Protein AF-A0AAW4U1M0-F1 (afdb_monomer_lite)

Foldseek 3Di:
DDDDLLCLVVLLVVLCVVCVDPQSVRVDPVNSVVVSVVSLVVNCVVVVHDSQCSVVPPPRDDDDDDDD

Secondary structure (DSSP, 8-state):
-PPPTT-HHHHHHHHHHHH-SSS-TTTTHHHHHHHHHHHHHHHHHHTT--HHHHHH-TT--PPPPPP-

Structure (mmCIF, N/CA/C/O backbone):
data_AF-A0AAW4U1M0-F1
#
_entry.id   AF-A0AAW4U1M0-F1
#
loop_
_atom_site.group_PDB
_atom_site.id
_atom_site.type_symbol
_atom_site.label_atom_id
_atom_site.label_alt_id
_atom_site.label_comp_id
_atom_site.label_asym_id
_atom_site.label_entity_id
_atom_site.label_seq_id
_atom_site.pdbx_PDB_ins_code
_atom_site.Cartn_x
_atom_site.Cartn_y
_atom_site.Cartn_z
_atom_site.occupancy
_atom_site.B_iso_or_equiv
_atom_site.auth_seq_id
_atom_site.auth_comp_id
_atom_site.auth_asym_id
_atom_site.auth_atom_id
_atom_site.pdbx_PDB_model_num
ATOM 1 N N . LYS A 1 1 ? -20.354 1.182 -4.737 1.00 57.34 1 LYS A N 1
ATOM 2 C CA . LYS A 1 1 ? -19.554 1.114 -5.981 1.00 57.34 1 LYS A CA 1
ATOM 3 C C . LYS A 1 1 ? -18.275 0.370 -5.651 1.00 57.34 1 LYS A C 1
ATOM 5 O O . LYS A 1 1 ? -17.710 0.648 -4.597 1.00 57.34 1 LYS A O 1
ATOM 10 N N . GLU A 1 2 ? -17.899 -0.600 -6.474 1.00 77.44 2 GLU A N 1
ATOM 11 C CA . GLU A 1 2 ? -16.601 -1.270 -6.364 1.00 77.44 2 GLU A CA 1
ATOM 12 C C . GLU A 1 2 ? -15.489 -0.234 -6.576 1.00 77.44 2 GLU A C 1
ATOM 14 O O . GLU A 1 2 ? -15.662 0.680 -7.383 1.00 77.44 2 GLU A O 1
ATOM 19 N N . LYS A 1 3 ? -14.411 -0.320 -5.788 1.00 84.75 3 LYS A N 1
ATOM 20 C CA . LYS A 1 3 ? -13.240 0.558 -5.931 1.00 84.75 3 LYS A CA 1
ATOM 21 C C . LYS A 1 3 ? -12.221 -0.112 -6.837 1.00 84.75 3 LYS A C 1
ATOM 23 O O . LYS A 1 3 ? -12.025 -1.324 -6.724 1.00 84.75 3 LYS A O 1
ATOM 28 N N . SER A 1 4 ? -11.563 0.664 -7.690 1.00 93.31 4 SER A N 1
ATOM 29 C CA . SER A 1 4 ? -10.475 0.136 -8.509 1.00 93.31 4 SER A CA 1
ATOM 30 C C . SER A 1 4 ? -9.253 -0.147 -7.640 1.00 93.31 4 SER A C 1
ATOM 32 O O . SER A 1 4 ? -8.918 0.641 -6.757 1.00 93.31 4 SER A O 1
ATOM 34 N N . VAL A 1 5 ? -8.528 -1.231 -7.928 1.00 94.81 5 VAL A N 1
ATOM 35 C CA . VAL A 1 5 ? -7.252 -1.539 -7.256 1.00 94.81 5 VAL A CA 1
ATOM 36 C C . VAL A 1 5 ? -6.203 -0.438 -7.476 1.00 94.81 5 VAL A C 1
ATOM 38 O O . VAL A 1 5 ? -5.284 -0.287 -6.681 1.00 94.81 5 VAL A O 1
ATOM 41 N N . LEU A 1 6 ? -6.365 0.372 -8.528 1.00 95.94 6 LEU A N 1
ATOM 42 C CA . LEU A 1 6 ? -5.488 1.500 -8.844 1.00 95.94 6 LEU A CA 1
ATOM 43 C C . LEU A 1 6 ? -5.716 2.720 -7.929 1.00 95.94 6 LEU A C 1
ATOM 45 O O . LEU A 1 6 ? -4.882 3.622 -7.895 1.00 95.94 6 LEU A O 1
ATOM 49 N N . GLU A 1 7 ? -6.819 2.759 -7.178 1.00 96.75 7 GLU A N 1
ATOM 50 C CA . GLU A 1 7 ? -7.226 3.888 -6.333 1.00 96.75 7 GLU A CA 1
ATOM 51 C C . GLU A 1 7 ? -6.781 3.690 -4.874 1.00 96.75 7 GLU A C 1
ATOM 53 O O . GLU A 1 7 ? -7.589 3.732 -3.942 1.00 96.75 7 GLU A O 1
ATOM 58 N N . GLN A 1 8 ? -5.473 3.498 -4.658 1.00 96.88 8 GLN A N 1
ATOM 59 C CA . GLN A 1 8 ? -4.884 3.206 -3.340 1.00 96.88 8 GLN A CA 1
ATOM 60 C C . GLN A 1 8 ? -5.393 4.154 -2.238 1.00 96.88 8 GLN A C 1
ATOM 62 O O . GLN A 1 8 ? -5.897 3.716 -1.204 1.00 96.88 8 GLN A O 1
ATOM 67 N N . ARG A 1 9 ? -5.35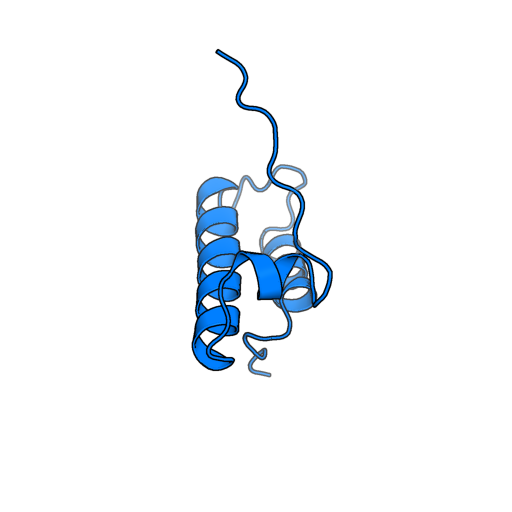1 5.471 -2.493 1.00 97.06 9 ARG A N 1
ATOM 68 C CA . ARG A 1 9 ? -5.791 6.498 -1.534 1.00 97.06 9 ARG A CA 1
ATOM 69 C C . ARG A 1 9 ? -7.268 6.360 -1.163 1.00 97.06 9 ARG A C 1
ATOM 71 O O . ARG A 1 9 ? -7.629 6.604 -0.015 1.00 97.06 9 ARG A O 1
ATOM 78 N N . GLU A 1 10 ? -8.132 6.002 -2.109 1.00 96.69 10 GLU A N 1
ATOM 79 C CA . GLU A 1 10 ? -9.563 5.854 -1.832 1.00 96.69 10 GLU A CA 1
ATOM 80 C C . GLU A 1 10 ? -9.866 4.588 -1.032 1.00 96.69 10 GLU A C 1
ATOM 82 O O . GLU A 1 10 ? -10.744 4.601 -0.162 1.00 96.69 10 GLU A O 1
ATOM 87 N N . ILE A 1 11 ? -9.137 3.504 -1.305 1.00 95.88 11 ILE A N 1
ATOM 88 C CA . ILE A 1 11 ? -9.228 2.255 -0.548 1.00 95.88 11 ILE A CA 1
ATOM 89 C C . ILE A 1 11 ? -8.773 2.489 0.896 1.00 95.88 11 ILE A C 1
ATOM 91 O O . ILE A 1 11 ? -9.531 2.191 1.823 1.00 95.88 11 ILE A O 1
ATOM 95 N N . ASP A 1 12 ? -7.612 3.114 1.092 1.00 96.56 12 ASP A N 1
ATOM 96 C CA . ASP A 1 12 ? -7.071 3.408 2.421 1.00 96.56 12 ASP A CA 1
ATOM 97 C C . ASP A 1 12 ? -7.984 4.348 3.219 1.00 96.56 12 ASP A C 1
ATOM 99 O O . ASP A 1 12 ? -8.314 4.072 4.375 1.00 96.56 12 ASP A O 1
ATOM 103 N N . LEU A 1 13 ? -8.480 5.425 2.597 1.00 96.00 13 LEU A N 1
ATOM 104 C CA . LEU A 1 13 ? -9.424 6.338 3.247 1.00 96.00 13 LEU A CA 1
ATOM 105 C C . LEU A 1 13 ? -10.744 5.653 3.598 1.00 96.00 13 LEU A C 1
ATOM 107 O O . LEU A 1 13 ? -11.347 5.985 4.618 1.00 96.00 13 LEU A O 1
ATOM 111 N N . ALA A 1 14 ? -11.209 4.71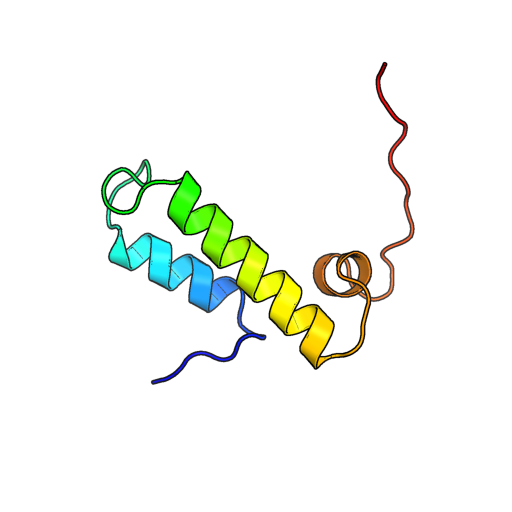0 2.783 1.00 94.94 14 ALA A N 1
ATOM 112 C CA . ALA A 1 14 ? -12.405 3.955 3.111 1.00 94.94 14 ALA A CA 1
ATOM 113 C C . ALA A 1 14 ? -12.193 3.025 4.304 1.00 94.94 14 ALA A C 1
ATOM 115 O O . ALA A 1 14 ? -13.080 2.959 5.151 1.00 94.94 14 ALA A O 1
ATOM 116 N N . MET A 1 15 ? -11.034 2.367 4.409 1.00 95.00 15 MET A N 1
ATOM 117 C CA . MET A 1 15 ? -10.704 1.567 5.591 1.00 95.00 15 MET A CA 1
ATOM 118 C C . MET A 1 15 ? -10.632 2.443 6.845 1.00 95.00 15 MET A C 1
ATOM 120 O O . MET A 1 15 ? -11.221 2.092 7.861 1.00 95.00 15 MET A O 1
ATOM 124 N N . ILE A 1 16 ? -9.985 3.612 6.767 1.00 95.81 16 ILE A N 1
ATOM 125 C CA . ILE A 1 16 ? -9.878 4.552 7.897 1.00 95.81 16 ILE A CA 1
ATOM 126 C C . ILE A 1 16 ? -11.260 5.047 8.338 1.00 95.81 16 ILE A C 1
ATOM 128 O O . ILE A 1 16 ? -11.576 5.034 9.525 1.00 95.81 16 ILE A O 1
ATOM 132 N N . ARG A 1 17 ? -12.109 5.452 7.387 1.00 95.06 17 ARG A N 1
ATOM 133 C CA . ARG A 1 17 ? -13.480 5.902 7.679 1.00 95.06 17 ARG A CA 1
ATOM 134 C C . ARG A 1 17 ? -14.352 4.785 8.244 1.00 95.06 17 ARG A C 1
ATOM 136 O O . ARG A 1 17 ? -15.226 5.063 9.054 1.00 95.06 17 ARG A O 1
ATOM 143 N N . PHE A 1 18 ? -14.148 3.550 7.793 1.00 94.12 18 PHE A N 1
ATOM 144 C CA . PHE A 1 18 ? -14.900 2.397 8.277 1.00 94.12 18 PHE A CA 1
ATOM 145 C C . PHE A 1 18 ? -14.496 2.001 9.699 1.00 94.12 18 PHE A C 1
ATOM 147 O O . PHE A 1 18 ? -15.356 1.664 10.514 1.00 94.12 18 PHE A O 1
ATOM 154 N N . ASP A 1 19 ? -13.198 2.053 9.996 1.00 94.62 19 ASP A N 1
ATOM 155 C CA . ASP A 1 19 ? -12.683 1.822 11.339 1.00 94.62 19 ASP A CA 1
ATOM 156 C C . ASP A 1 19 ? -13.223 2.873 12.329 1.00 94.62 19 ASP A C 1
ATOM 158 O O . ASP A 1 19 ? -13.726 2.508 13.391 1.00 94.62 19 ASP A O 1
ATOM 162 N N . ASN A 1 20 ? -13.226 4.152 11.927 1.00 94.25 20 ASN A N 1
ATOM 163 C CA . ASN A 1 20 ? -13.759 5.286 12.694 1.00 94.25 20 ASN A CA 1
ATOM 164 C C . ASN A 1 20 ? -13.144 5.447 14.099 1.00 94.25 20 ASN A C 1
ATOM 166 O O . ASN A 1 20 ? -13.789 5.960 15.013 1.00 94.25 20 ASN A O 1
ATOM 170 N N . THR A 1 21 ? -11.894 5.023 14.276 1.00 95.06 21 THR A N 1
ATOM 171 C CA . THR A 1 21 ? -11.107 5.283 15.483 1.00 95.06 21 THR A CA 1
ATOM 172 C C . THR A 1 21 ? -9.813 6.000 15.109 1.00 95.06 21 THR A C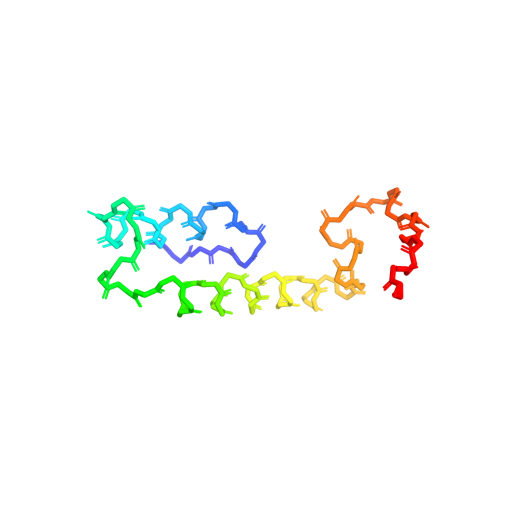 1
ATOM 174 O O . THR A 1 21 ? -9.307 5.865 13.992 1.00 95.06 21 THR A O 1
ATOM 177 N N . GLU A 1 22 ? -9.250 6.778 16.032 1.00 90.44 22 GLU A N 1
ATOM 178 C CA . GLU A 1 22 ? -7.984 7.481 15.779 1.00 90.44 22 GLU A CA 1
ATOM 179 C C . GLU A 1 22 ? -6.825 6.490 15.583 1.00 90.44 22 GLU A C 1
ATOM 181 O O . GLU A 1 22 ? -5.992 6.643 14.682 1.00 90.44 22 GLU A O 1
ATOM 186 N N . ASN A 1 23 ? -6.830 5.414 16.374 1.00 91.94 23 ASN A N 1
ATOM 187 C CA . ASN A 1 23 ? -5.719 4.472 16.489 1.00 91.94 23 ASN A CA 1
ATOM 188 C C . ASN A 1 23 ? -5.912 3.164 15.715 1.00 91.94 23 ASN A C 1
ATOM 190 O O . ASN A 1 23 ? -5.088 2.260 15.846 1.00 91.94 23 ASN A O 1
ATOM 194 N N . LYS A 1 24 ? -6.951 3.060 14.878 1.00 92.75 24 LYS A N 1
ATOM 195 C CA . LYS A 1 24 ? -7.247 1.844 14.097 1.00 92.75 24 LYS A CA 1
ATOM 196 C C . LYS A 1 24 ? -7.485 0.628 14.994 1.00 92.75 24 LYS A C 1
ATOM 198 O O . LYS A 1 24 ? -7.012 -0.466 14.697 1.00 92.75 24 LYS A O 1
ATOM 203 N N . GLU A 1 25 ? -8.158 0.823 16.126 1.00 92.00 25 GLU A N 1
ATOM 204 C CA . GLU A 1 25 ? -8.344 -0.217 17.148 1.00 92.00 25 GLU A CA 1
ATOM 205 C C . GLU A 1 25 ? -9.445 -1.221 16.786 1.00 92.00 25 GLU A C 1
ATOM 207 O O . GLU A 1 25 ? -9.388 -2.371 17.217 1.00 92.00 25 GLU A O 1
ATOM 212 N N . LYS A 1 26 ? -10.432 -0.817 15.976 1.00 92.81 26 LYS A N 1
ATOM 213 C CA . LYS A 1 26 ? -11.618 -1.634 15.697 1.00 92.81 26 LYS A CA 1
ATOM 214 C C . LYS A 1 26 ? -11.346 -2.700 14.641 1.00 92.81 26 LYS A C 1
ATOM 216 O O . LYS A 1 26 ? -11.726 -3.855 14.815 1.00 92.81 26 LYS A O 1
ATOM 221 N N . LEU A 1 27 ? -10.709 -2.311 13.540 1.00 90.31 27 LEU A N 1
ATOM 222 C CA . LEU A 1 27 ? -10.230 -3.223 12.502 1.00 90.31 27 LEU A CA 1
ATOM 223 C C . LEU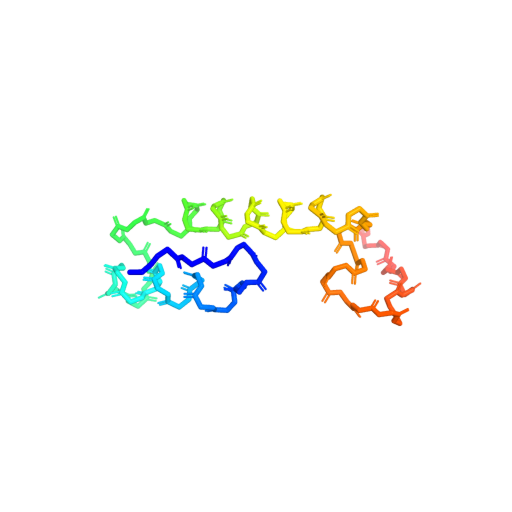 A 1 27 ? -8.835 -3.770 12.811 1.00 90.31 27 LEU A C 1
ATOM 225 O O . LEU A 1 27 ? -8.478 -4.843 12.330 1.00 90.31 27 LEU A O 1
ATOM 229 N N . GLY A 1 28 ? -8.049 -3.041 13.603 1.00 93.44 28 GLY A N 1
ATOM 230 C CA . GLY A 1 28 ? -6.650 -3.342 13.858 1.00 93.44 28 GLY A CA 1
ATOM 231 C C . GLY A 1 28 ? -5.741 -2.767 12.771 1.00 93.44 28 GLY A C 1
ATOM 232 O O . GLY A 1 28 ? -5.862 -3.087 11.585 1.00 93.44 28 GLY A O 1
ATOM 233 N N . ALA A 1 29 ? -4.752 -1.973 13.190 1.00 95.31 29 ALA A N 1
ATOM 234 C CA . ALA A 1 29 ? -3.764 -1.373 12.292 1.00 95.31 29 ALA A CA 1
ATOM 235 C C . ALA A 1 29 ? -3.048 -2.414 11.410 1.00 95.31 29 ALA A C 1
ATOM 237 O O . ALA A 1 29 ? -2.839 -2.173 10.223 1.00 95.31 29 ALA A O 1
ATOM 238 N N . ASN A 1 30 ? -2.737 -3.592 11.962 1.00 96.12 30 ASN A N 1
ATOM 239 C CA . ASN A 1 30 ? -2.057 -4.669 11.237 1.00 96.12 30 ASN A CA 1
ATOM 240 C C . ASN A 1 30 ? -2.913 -5.235 10.096 1.00 96.12 30 ASN A C 1
ATOM 242 O O . ASN A 1 30 ? -2.400 -5.472 9.005 1.00 96.12 30 ASN A O 1
ATOM 246 N N . ALA A 1 31 ? -4.215 -5.426 10.331 1.00 95.44 31 ALA A N 1
ATOM 247 C CA . ALA A 1 31 ? -5.130 -5.933 9.312 1.00 95.44 31 ALA A CA 1
ATOM 248 C C . ALA A 1 31 ? -5.322 -4.905 8.191 1.00 95.44 31 ALA A C 1
ATOM 250 O O . ALA A 1 31 ? -5.231 -5.245 7.012 1.00 95.44 31 ALA A O 1
ATOM 251 N N . MET A 1 32 ? -5.508 -3.633 8.553 1.00 96.12 32 MET A N 1
ATOM 252 C CA . MET A 1 32 ? -5.611 -2.545 7.579 1.00 96.12 32 MET A CA 1
ATOM 253 C C . MET A 1 32 ? -4.338 -2.407 6.739 1.00 96.12 32 MET A C 1
ATOM 255 O O . MET A 1 32 ? -4.421 -2.268 5.520 1.00 96.12 32 MET A O 1
ATOM 259 N N . LEU A 1 33 ? -3.164 -2.486 7.371 1.00 96.88 33 LEU A N 1
ATOM 260 C CA . LEU A 1 33 ? -1.881 -2.424 6.676 1.00 96.88 33 LEU A CA 1
ATOM 261 C C . LEU A 1 33 ? -1.699 -3.609 5.722 1.00 96.88 33 LEU A C 1
ATOM 263 O O . LEU A 1 33 ? -1.280 -3.412 4.584 1.00 96.88 33 LEU A O 1
ATOM 267 N N . ALA A 1 34 ? -2.047 -4.824 6.154 1.00 97.62 34 ALA A N 1
ATOM 268 C CA . ALA A 1 34 ? -1.958 -6.013 5.313 1.00 97.62 34 ALA A CA 1
ATOM 269 C C . ALA A 1 34 ? -2.805 -5.872 4.038 1.00 97.62 34 ALA A C 1
ATOM 271 O O . ALA A 1 34 ? -2.315 -6.141 2.941 1.00 97.62 34 ALA A O 1
ATOM 272 N N . VAL A 1 35 ? -4.046 -5.388 4.164 1.00 96.56 35 VAL A N 1
ATOM 273 C CA . VAL A 1 35 ? -4.923 -5.136 3.009 1.00 96.56 35 VAL A CA 1
ATOM 274 C C . VAL A 1 35 ? -4.364 -4.017 2.128 1.00 96.56 35 VAL A C 1
ATOM 276 O O . VAL A 1 35 ? -4.283 -4.188 0.914 1.00 96.56 35 VAL A O 1
ATOM 279 N N . SER A 1 36 ? -3.924 -2.906 2.724 1.00 97.44 36 SER A N 1
ATOM 280 C CA . SER A 1 36 ? -3.341 -1.764 2.007 1.00 97.44 36 SER A CA 1
ATOM 281 C C . SER A 1 36 ? -2.146 -2.176 1.135 1.00 97.44 36 SER A C 1
ATOM 283 O O . SER A 1 36 ? -2.093 -1.845 -0.052 1.00 97.44 36 SER A O 1
ATOM 285 N N . L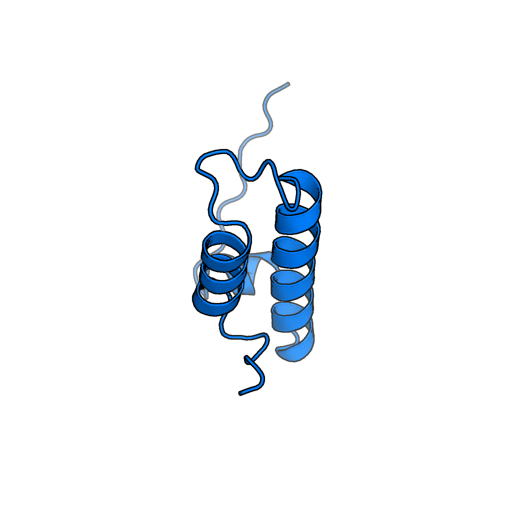EU A 1 37 ? -1.227 -2.975 1.689 1.00 98.06 37 LEU A N 1
ATOM 286 C CA . LEU A 1 37 ? -0.059 -3.487 0.969 1.00 98.06 37 LEU A CA 1
ATOM 287 C C . LEU A 1 37 ? -0.434 -4.515 -0.105 1.00 98.06 37 LEU A C 1
ATOM 289 O O . LEU A 1 37 ? 0.164 -4.517 -1.183 1.00 98.06 37 LEU A O 1
ATOM 293 N N . ALA A 1 38 ? -1.407 -5.390 0.157 1.00 97.81 38 ALA A N 1
ATOM 294 C CA . ALA A 1 38 ? -1.867 -6.371 -0.825 1.00 97.81 38 ALA A CA 1
ATOM 295 C C . ALA A 1 38 ? -2.497 -5.695 -2.055 1.00 97.81 38 ALA A C 1
ATOM 297 O O . ALA A 1 38 ? -2.238 -6.111 -3.185 1.00 97.81 38 ALA A O 1
ATOM 298 N N . VAL A 1 39 ? -3.263 -4.621 -1.845 1.00 97.88 39 VAL A N 1
ATOM 299 C CA . VAL A 1 39 ? -3.853 -3.807 -2.919 1.00 97.88 39 VAL A CA 1
ATOM 300 C C . VAL A 1 39 ? -2.763 -3.180 -3.785 1.00 97.88 39 VAL A C 1
ATOM 302 O O . VAL A 1 39 ? -2.792 -3.364 -5.000 1.00 97.88 39 VAL A O 1
ATOM 305 N N . ALA A 1 40 ? -1.755 -2.540 -3.183 1.00 97.94 40 ALA A N 1
ATOM 306 C CA . ALA A 1 40 ? -0.646 -1.945 -3.931 1.00 97.94 40 ALA A CA 1
ATOM 307 C C . ALA A 1 40 ? 0.128 -2.986 -4.762 1.00 97.94 40 ALA A C 1
ATOM 309 O O . ALA A 1 40 ? 0.473 -2.739 -5.918 1.00 97.94 40 ALA A O 1
ATOM 310 N N . ASN A 1 41 ? 0.364 -4.177 -4.199 1.00 98.06 41 ASN A N 1
ATOM 311 C CA . ASN A 1 41 ? 0.987 -5.286 -4.926 1.00 98.06 41 ASN A CA 1
ATOM 312 C C . ASN A 1 41 ? 0.118 -5.775 -6.091 1.00 98.06 41 ASN A C 1
ATOM 314 O O . ASN A 1 41 ? 0.631 -6.008 -7.183 1.00 98.06 41 ASN A O 1
ATOM 318 N N . CYS A 1 42 ? -1.193 -5.904 -5.882 1.00 97.69 42 CYS A N 1
ATOM 319 C CA . CYS A 1 42 ? -2.130 -6.309 -6.926 1.00 97.69 42 CYS A CA 1
ATOM 320 C C . CYS A 1 42 ? -2.193 -5.274 -8.061 1.00 97.69 42 CYS A C 1
ATOM 322 O O . CYS A 1 42 ? -2.157 -5.651 -9.229 1.00 97.69 42 CYS A O 1
ATOM 324 N N . ALA A 1 43 ? -2.199 -3.980 -7.737 1.00 97.94 43 ALA A N 1
ATOM 325 C CA . ALA A 1 43 ? -2.167 -2.900 -8.720 1.00 97.94 43 ALA A CA 1
ATOM 326 C C . ALA A 1 43 ? -0.878 -2.897 -9.554 1.00 97.94 43 ALA A C 1
ATOM 328 O O . ALA A 1 43 ? -0.936 -2.769 -10.776 1.00 97.94 43 ALA A O 1
ATOM 329 N N . ALA A 1 44 ? 0.277 -3.087 -8.910 1.00 98.06 44 ALA A N 1
ATOM 330 C CA . ALA A 1 44 ? 1.558 -3.211 -9.600 1.00 98.06 44 ALA A CA 1
ATOM 331 C C . ALA A 1 44 ? 1.580 -4.432 -10.535 1.00 98.06 44 ALA A C 1
ATOM 333 O O . ALA A 1 44 ? 1.991 -4.317 -11.688 1.00 98.06 44 ALA A O 1
ATOM 334 N N . ASN A 1 45 ? 1.069 -5.573 -10.059 1.00 98.06 45 ASN A N 1
ATOM 335 C CA . ASN A 1 45 ? 0.972 -6.803 -10.843 1.00 98.06 45 ASN A CA 1
ATOM 336 C C . ASN A 1 45 ? 0.010 -6.660 -12.034 1.00 98.06 45 ASN A C 1
ATOM 338 O O . ASN A 1 45 ? 0.338 -7.084 -13.134 1.00 98.06 45 ASN A O 1
ATOM 342 N N . TYR A 1 46 ? -1.144 -6.015 -11.838 1.00 97.81 46 TYR A N 1
ATOM 343 C CA . TYR A 1 46 ? -2.110 -5.727 -12.905 1.00 97.81 46 TYR A CA 1
ATOM 344 C C . TYR A 1 46 ? -1.511 -4.857 -14.020 1.00 97.81 46 TYR A C 1
ATOM 346 O O . TYR A 1 46 ? -1.842 -5.033 -15.187 1.00 97.81 46 TYR A O 1
ATOM 354 N N . LEU A 1 47 ? -0.627 -3.924 -13.661 1.00 97.38 47 LEU A N 1
ATOM 355 C CA . LEU A 1 47 ? 0.087 -3.063 -14.606 1.00 97.38 47 LEU A CA 1
ATOM 356 C C . LEU A 1 47 ? 1.387 -3.688 -15.143 1.00 97.38 47 LEU A C 1
ATOM 358 O O . LEU A 1 47 ? 2.089 -3.027 -15.904 1.00 97.38 47 LEU A O 1
ATOM 362 N N . GLU A 1 48 ? 1.726 -4.914 -14.731 1.00 97.88 48 GLU A N 1
ATOM 363 C CA . GLU A 1 48 ? 2.965 -5.621 -15.091 1.00 97.88 48 GLU A CA 1
ATOM 364 C C . GLU A 1 48 ? 4.246 -4.812 -14.808 1.00 97.88 48 GLU A C 1
ATOM 366 O O . GLU A 1 48 ? 5.250 -4.904 -15.519 1.00 97.88 48 GLU A O 1
ATOM 371 N N . ILE A 1 49 ? 4.235 -4.010 -13.738 1.00 97.81 49 ILE A N 1
ATOM 372 C CA . ILE A 1 49 ? 5.397 -3.230 -13.303 1.00 97.81 49 ILE A CA 1
ATOM 373 C C . ILE A 1 49 ? 5.880 -3.668 -11.916 1.00 97.81 49 ILE A C 1
ATOM 375 O O . ILE A 1 49 ? 5.083 -4.055 -11.062 1.00 97.81 49 ILE A O 1
ATOM 379 N N . PRO A 1 50 ? 7.189 -3.556 -11.629 1.00 97.62 50 PRO A N 1
ATOM 380 C CA . PRO A 1 50 ? 7.701 -3.775 -10.282 1.00 97.62 50 PRO A CA 1
ATOM 381 C C . PRO A 1 50 ? 7.058 -2.833 -9.252 1.00 97.62 50 PRO A C 1
ATOM 383 O O . PRO A 1 50 ? 6.857 -1.648 -9.531 1.00 97.62 50 PRO A O 1
ATOM 386 N N . LEU A 1 51 ? 6.838 -3.319 -8.022 1.00 97.69 51 LEU A N 1
ATOM 387 C CA . LEU A 1 51 ? 6.202 -2.548 -6.942 1.00 97.69 51 LEU A CA 1
ATOM 388 C C . LEU A 1 51 ? 6.880 -1.191 -6.685 1.00 97.69 51 LEU A C 1
ATOM 390 O O . LEU A 1 51 ? 6.200 -0.185 -6.507 1.00 97.69 51 LEU A O 1
ATOM 394 N N . TYR A 1 52 ? 8.214 -1.130 -6.712 1.00 97.25 52 TYR A N 1
ATOM 395 C CA . TYR A 1 52 ? 8.939 0.125 -6.479 1.00 97.25 52 TYR A CA 1
ATOM 396 C C . TYR A 1 52 ? 8.636 1.193 -7.547 1.00 97.25 52 TYR A C 1
ATOM 398 O O . TYR A 1 52 ? 8.607 2.380 -7.227 1.00 97.25 52 TYR A O 1
ATOM 406 N N . ARG A 1 53 ? 8.364 0.787 -8.800 1.00 97.19 53 ARG A N 1
ATOM 407 C CA . ARG A 1 53 ? 7.935 1.701 -9.872 1.00 97.19 53 ARG A CA 1
ATOM 408 C C . ARG A 1 53 ? 6.485 2.124 -9.707 1.00 97.19 53 ARG A C 1
ATOM 410 O O . ARG A 1 53 ? 6.174 3.279 -9.968 1.00 97.19 53 ARG A O 1
ATOM 417 N N . TYR A 1 54 ? 5.616 1.215 -9.265 1.00 97.69 54 TYR A N 1
ATOM 418 C CA . TYR A 1 54 ? 4.226 1.557 -8.965 1.00 97.69 54 TYR A CA 1
ATOM 419 C C . TYR A 1 54 ? 4.138 2.611 -7.849 1.00 97.69 54 TYR A C 1
ATOM 421 O O . TYR A 1 54 ? 3.417 3.594 -7.986 1.00 97.69 54 TYR A O 1
ATOM 429 N N . LEU A 1 55 ? 4.930 2.451 -6.783 1.00 97.25 55 LEU A N 1
ATOM 430 C CA . LEU A 1 55 ? 4.929 3.363 -5.635 1.00 97.25 55 LEU A CA 1
ATOM 431 C C . LEU A 1 55 ? 5.673 4.682 -5.897 1.00 97.25 55 LEU A C 1
ATOM 433 O O . LEU A 1 55 ? 5.206 5.741 -5.487 1.00 97.25 55 LEU A O 1
ATOM 437 N N . GLY A 1 56 ? 6.844 4.627 -6.538 1.00 95.38 56 GLY A N 1
ATOM 438 C CA . GLY A 1 56 ? 7.727 5.789 -6.710 1.00 95.38 56 GLY A CA 1
ATOM 439 C C . GLY A 1 56 ? 7.669 6.454 -8.091 1.00 95.38 56 GLY A C 1
ATOM 440 O O . GLY A 1 56 ? 8.384 7.427 -8.335 1.00 95.38 56 GLY A O 1
ATOM 441 N N . GLY A 1 57 ? 6.847 5.936 -9.006 1.00 95.19 57 GLY A N 1
ATOM 442 C CA . GLY A 1 57 ? 6.729 6.422 -10.378 1.00 95.19 57 GLY A CA 1
ATOM 443 C C . GLY A 1 57 ? 7.957 6.132 -11.249 1.00 95.19 57 GLY A C 1
ATOM 444 O O . GLY A 1 57 ? 8.854 5.360 -10.902 1.00 95.19 57 GLY A O 1
ATOM 445 N N . CYS A 1 58 ? 8.014 6.786 -12.414 1.00 95.25 58 CYS A N 1
ATOM 446 C CA . CYS A 1 58 ? 9.049 6.544 -13.426 1.00 95.25 58 CYS A CA 1
ATOM 447 C C . CYS A 1 58 ? 10.476 6.856 -12.950 1.00 95.25 58 CYS A C 1
ATOM 449 O O . CYS A 1 58 ? 11.428 6.308 -13.497 1.00 95.25 58 CYS A O 1
ATOM 451 N N . ASN A 1 59 ? 10.627 7.725 -11.945 1.00 96.44 59 ASN A N 1
ATOM 452 C CA . ASN A 1 59 ? 11.927 8.159 -11.437 1.00 96.44 59 ASN A CA 1
ATOM 453 C C . ASN A 1 59 ? 12.365 7.410 -10.164 1.00 96.44 59 ASN A C 1
ATOM 455 O O . ASN A 1 59 ? 13.294 7.844 -9.488 1.00 96.44 59 ASN A O 1
ATOM 459 N N . ALA A 1 60 ? 11.718 6.299 -9.806 1.00 96.62 60 ALA A N 1
ATOM 460 C CA . ALA A 1 60 ? 12.132 5.471 -8.676 1.00 96.62 60 ALA A CA 1
ATOM 461 C C . ALA A 1 60 ? 13.431 4.708 -9.005 1.00 96.62 60 ALA A C 1
ATOM 463 O O . ALA A 1 60 ? 13.398 3.683 -9.687 1.00 96.62 60 ALA A O 1
ATOM 464 N N . HIS A 1 61 ? 14.578 5.221 -8.546 1.00 96.19 61 HIS A N 1
ATOM 465 C CA . HIS A 1 61 ? 15.902 4.648 -8.853 1.00 96.19 61 HIS A CA 1
ATOM 466 C C . HIS A 1 61 ? 16.915 4.695 -7.697 1.00 96.19 61 HIS A C 1
ATOM 468 O O . HIS A 1 61 ? 17.973 4.076 -7.790 1.00 96.19 61 HIS A O 1
ATOM 474 N N . VAL A 1 62 ? 16.625 5.429 -6.618 1.00 96.88 62 VAL A N 1
ATOM 475 C CA . VAL A 1 62 ? 17.543 5.571 -5.481 1.00 96.88 62 VAL A CA 1
ATOM 476 C C . VAL A 1 62 ? 17.444 4.340 -4.585 1.00 96.88 62 VAL A C 1
ATOM 478 O O . VAL A 1 62 ? 16.370 4.021 -4.080 1.00 96.88 62 VAL A O 1
ATOM 481 N N . LEU A 1 63 ? 18.574 3.668 -4.366 1.00 96.81 63 LEU A N 1
ATOM 482 C CA . LEU A 1 63 ? 18.698 2.593 -3.385 1.00 96.81 63 LEU A CA 1
ATOM 483 C C . LEU A 1 63 ? 19.140 3.183 -2.034 1.00 96.81 63 LEU A C 1
ATOM 485 O O . LEU A 1 63 ? 20.105 3.950 -2.006 1.00 96.81 63 LEU A O 1
ATOM 489 N N . PRO A 1 64 ? 18.466 2.858 -0.916 1.00 95.31 64 PRO A N 1
ATOM 490 C CA . PRO A 1 64 ? 18.868 3.342 0.401 1.00 95.31 64 PRO A CA 1
ATOM 491 C C . PRO A 1 64 ? 20.159 2.659 0.872 1.00 95.31 64 PRO A C 1
ATOM 493 O O . PRO A 1 64 ? 20.375 1.473 0.621 1.00 95.31 64 PRO A O 1
ATOM 496 N N . THR A 1 65 ? 21.006 3.391 1.598 1.00 96.19 65 THR A N 1
ATOM 497 C CA . THR A 1 65 ? 22.171 2.810 2.279 1.00 96.19 65 THR A CA 1
ATOM 498 C C . THR A 1 65 ? 21.706 1.937 3.449 1.00 96.19 65 THR A C 1
ATOM 500 O O . THR A 1 65 ? 21.003 2.454 4.322 1.00 96.19 65 THR A O 1
ATOM 503 N N . PRO A 1 66 ? 22.084 0.647 3.513 1.00 95.88 66 PRO A N 1
ATOM 504 C CA . PRO A 1 66 ? 21.733 -0.212 4.640 1.00 95.88 66 PRO A CA 1
ATOM 505 C C . PRO A 1 66 ? 22.373 0.308 5.931 1.00 95.88 66 PRO A C 1
ATOM 507 O O . PRO A 1 66 ? 23.566 0.609 5.944 1.00 95.88 66 PRO A O 1
ATOM 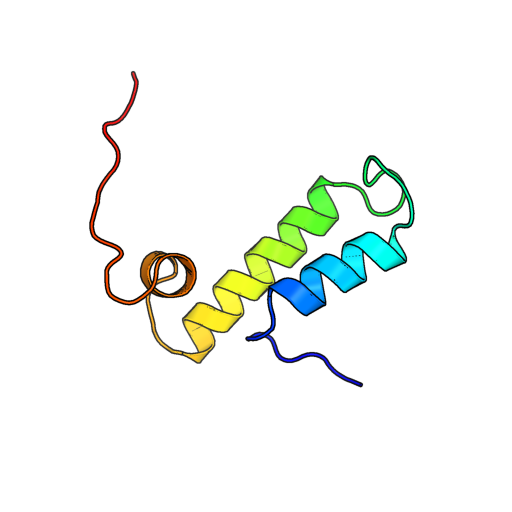510 N N . MET A 1 67 ? 21.595 0.391 7.012 1.00 89.38 67 MET A N 1
ATOM 511 C CA . MET A 1 67 ? 22.126 0.622 8.357 1.00 89.38 67 MET A CA 1
ATOM 512 C C . MET A 1 67 ? 22.347 -0.741 9.024 1.00 89.38 67 MET A C 1
ATOM 514 O O . MET A 1 67 ? 21.428 -1.561 9.028 1.00 89.38 67 MET A O 1
ATOM 518 N N . ILE A 1 68 ? 23.565 -0.982 9.520 1.00 79.69 68 ILE A N 1
ATOM 519 C CA . ILE A 1 68 ? 23.979 -2.204 10.233 1.00 79.69 68 ILE A CA 1
ATOM 520 C C . ILE A 1 68 ? 24.131 -1.874 11.715 1.00 79.69 68 ILE A C 1
ATOM 522 O O . ILE A 1 68 ? 24.710 -0.800 11.999 1.00 79.69 68 ILE A O 1
#

Radius of gyration: 14.47 Å; chains: 1; bounding box: 44×15×32 Å

pLDDT: mean 94.64, std 5.9, range [57.34, 98.06]

Organism: Bifidobacterium breve (NCBI:txid1685)

Sequence (68 aa):
KEKSVLEQREIDLAMIRFDNTENKEKLGANAMLAVSLAVANCAANYLEIPLYRYLGGCNAHVLPTPMI

InterPro domains:
  IPR000941 Enolase [PTHR11902] (2-68)
  IPR020811 Enolase, N-terminal [PF03952] (3-55)
  IPR020811 Enolase, N-terminal [SM01193] (2-55)
  IPR029017 Enolase-like, N-terminal [G3DSA:3.30.390.10] (1-47)
  IPR029017 Enolase-like, N-terminal [SSF54826] (4-61)